Protein AF-A0A6B3MCU0-F1 (afdb_monomer_lite)

pLDDT: mean 79.38, std 14.53, range [35.09, 93.25]

Structure (mmCIF, N/CA/C/O backbone):
data_AF-A0A6B3MCU0-F1
#
_entry.id   AF-A0A6B3MCU0-F1
#
loop_
_atom_site.group_PDB
_atom_site.id
_atom_site.type_symbol
_atom_site.label_atom_id
_atom_site.label_alt_id
_atom_site.label_comp_id
_atom_site.label_asym_id
_atom_site.label_entity_id
_atom_site.label_seq_id
_atom_site.pdbx_PDB_ins_code
_atom_site.Cartn_x
_atom_site.Cartn_y
_atom_site.Cartn_z
_atom_site.occupancy
_atom_site.B_iso_or_equiv
_atom_site.auth_seq_id
_atom_site.auth_comp_id
_atom_site.auth_asym_id
_atom_site.auth_atom_id
_atom_site.pdbx_PDB_model_num
ATOM 1 N N . MET A 1 1 ? -2.249 -19.605 19.503 1.00 35.62 1 MET A N 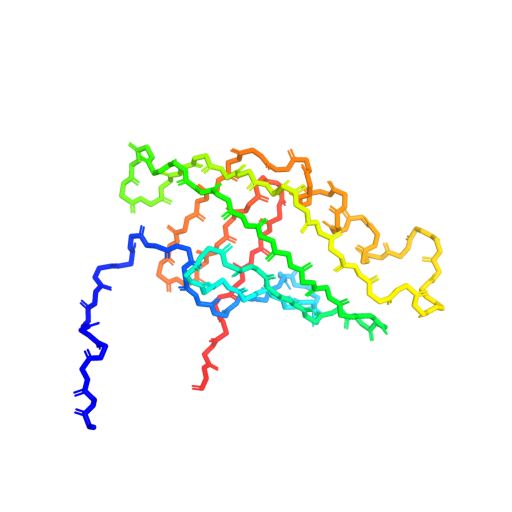1
ATOM 2 C CA . MET A 1 1 ? -3.629 -19.890 19.065 1.00 35.62 1 MET A CA 1
ATOM 3 C C . MET A 1 1 ? -4.376 -18.593 19.307 1.00 35.62 1 MET A C 1
ATOM 5 O O . MET A 1 1 ? -4.460 -18.190 20.453 1.00 35.62 1 MET A O 1
ATOM 9 N N . THR A 1 2 ? -4.312 -17.721 18.300 1.00 45.16 2 THR A N 1
ATOM 10 C CA . THR A 1 2 ? -5.429 -17.416 17.381 1.00 45.16 2 THR A CA 1
ATOM 11 C C . THR A 1 2 ? -6.435 -16.524 18.077 1.00 45.16 2 THR A C 1
ATOM 13 O O . THR A 1 2 ? -7.294 -17.039 18.764 1.00 45.16 2 THR A O 1
ATOM 16 N N . GLU A 1 3 ? -6.290 -15.217 17.892 1.00 35.09 3 GLU A N 1
ATOM 17 C CA . GLU A 1 3 ? -7.384 -14.245 17.963 1.00 35.09 3 GLU A CA 1
ATOM 18 C C . GLU A 1 3 ? -6.821 -12.924 17.427 1.00 35.09 3 GLU A C 1
ATOM 20 O O . GLU A 1 3 ? -6.562 -11.968 18.148 1.00 35.09 3 GLU A O 1
ATOM 25 N N . SER A 1 4 ? -6.550 -12.897 16.118 1.00 46.34 4 SER A N 1
ATOM 26 C 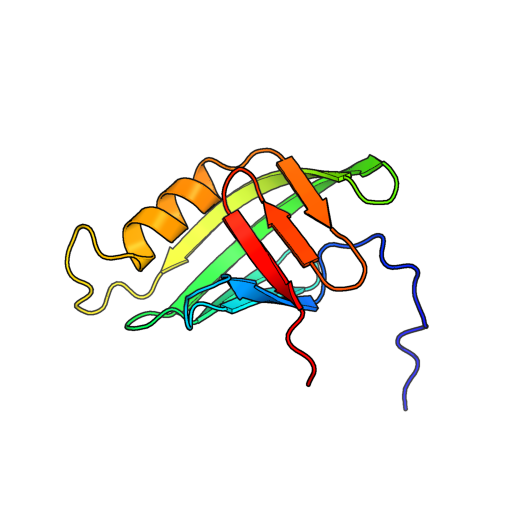CA . SER A 1 4 ? -6.796 -11.656 15.393 1.00 46.34 4 SER A CA 1
ATOM 27 C C . SER A 1 4 ? -8.312 -11.530 15.412 1.00 46.34 4 SER A C 1
ATOM 29 O O . SER A 1 4 ? -8.998 -12.287 14.725 1.00 46.34 4 SER A O 1
ATOM 31 N N . GLU A 1 5 ? -8.819 -10.712 16.333 1.00 43.56 5 GLU A N 1
ATOM 32 C CA . GLU A 1 5 ? -10.237 -10.389 16.467 1.00 43.56 5 GLU A CA 1
ATOM 33 C C . GLU A 1 5 ? -10.851 -10.119 15.080 1.00 43.56 5 GLU A C 1
ATOM 35 O O . GLU A 1 5 ? -10.135 -9.648 14.187 1.00 43.56 5 GLU A O 1
ATOM 40 N N . PRO A 1 6 ? -12.155 -10.381 14.864 1.00 47.44 6 PRO A N 1
ATOM 41 C CA . PRO A 1 6 ? -12.878 -9.908 13.686 1.00 47.44 6 PRO A CA 1
ATOM 42 C C . PRO A 1 6 ? -13.008 -8.379 13.779 1.00 47.44 6 PRO A C 1
ATOM 44 O O . PRO A 1 6 ? -14.077 -7.830 14.034 1.00 47.44 6 PRO A O 1
ATOM 47 N N . GLY A 1 7 ? -11.869 -7.698 13.676 1.00 39.19 7 GLY A N 1
ATOM 48 C CA . GLY A 1 7 ? -11.730 -6.266 13.761 1.00 39.19 7 GLY A CA 1
ATOM 49 C C . GLY A 1 7 ? -12.410 -5.676 12.549 1.00 39.19 7 GLY A C 1
ATOM 50 O O . GLY A 1 7 ? -12.068 -6.005 11.413 1.00 39.19 7 GLY A O 1
ATOM 51 N N . SER A 1 8 ? -13.404 -4.840 12.820 1.00 40.88 8 SER A N 1
ATOM 52 C CA . SER A 1 8 ? -13.962 -3.854 11.911 1.00 40.88 8 SER A CA 1
ATOM 53 C C . SER A 1 8 ? -12.935 -3.459 10.853 1.00 40.88 8 SER A C 1
ATOM 55 O O . SER A 1 8 ? -11.806 -3.109 11.199 1.00 40.88 8 SER A O 1
ATOM 57 N N . ILE A 1 9 ? -13.306 -3.543 9.576 1.00 48.28 9 ILE A N 1
ATOM 58 C CA . ILE A 1 9 ? -12.445 -3.171 8.448 1.00 48.28 9 ILE A CA 1
ATOM 59 C C . ILE A 1 9 ? -12.310 -1.642 8.452 1.00 48.28 9 ILE A C 1
ATOM 61 O O . ILE A 1 9 ? -12.939 -0.937 7.679 1.00 48.28 9 ILE A O 1
ATOM 65 N N . THR A 1 10 ? -11.563 -1.127 9.421 1.00 50.53 10 THR A N 1
ATOM 66 C CA . THR A 1 10 ? -11.238 0.288 9.612 1.00 50.53 10 THR A CA 1
ATOM 67 C C . THR A 1 10 ? -9.762 0.549 9.351 1.00 50.53 10 THR A C 1
ATOM 69 O O . THR A 1 10 ? -9.305 1.671 9.543 1.00 50.53 10 THR A O 1
ATOM 72 N N . ASN A 1 11 ? -8.999 -0.477 8.954 1.00 65.19 11 ASN A N 1
ATOM 73 C CA . ASN A 1 11 ? -7.566 -0.370 8.732 1.00 65.19 11 ASN A CA 1
ATOM 74 C C . ASN A 1 11 ? -7.184 -0.833 7.325 1.00 65.19 11 ASN A C 1
ATOM 76 O O . ASN A 1 11 ? -7.769 -1.766 6.782 1.00 65.19 11 ASN A O 1
ATOM 80 N N . LEU A 1 12 ? -6.163 -0.186 6.764 1.00 80.12 12 LEU A N 1
ATOM 81 C CA . LEU A 1 12 ? -5.579 -0.496 5.453 1.00 80.12 12 LEU A CA 1
ATOM 82 C C . LEU A 1 12 ? -4.946 -1.901 5.390 1.00 80.12 12 LEU A C 1
ATOM 84 O O . LEU A 1 12 ? -4.567 -2.373 4.317 1.00 80.12 12 LEU A O 1
ATOM 88 N N . GLU A 1 13 ? -4.777 -2.531 6.555 1.00 84.75 13 GLU A N 1
ATOM 89 C CA . GLU A 1 13 ? -4.075 -3.792 6.734 1.00 84.75 13 GLU A CA 1
ATOM 90 C C . GLU A 1 13 ? -4.716 -4.929 5.939 1.00 84.75 13 GLU A C 1
ATOM 92 O O . GLU A 1 13 ? -5.924 -5.161 5.988 1.00 84.75 13 GLU A O 1
ATOM 97 N N . GLY A 1 14 ? -3.880 -5.657 5.207 1.00 86.69 14 GLY A N 1
ATOM 98 C CA . GLY A 1 14 ? -4.320 -6.728 4.326 1.00 86.69 14 GLY A CA 1
ATOM 99 C C . GLY A 1 14 ? -3.508 -6.803 3.044 1.00 86.69 14 GLY A C 1
ATOM 100 O O . GLY A 1 14 ? -2.663 -5.950 2.769 1.00 86.69 14 GLY A O 1
ATOM 101 N N . ASN A 1 15 ? -3.785 -7.855 2.276 1.00 89.75 15 ASN A N 1
ATOM 102 C CA . ASN A 1 15 ? -3.208 -8.103 0.963 1.00 89.75 15 ASN A CA 1
ATOM 103 C C . ASN A 1 15 ? -4.191 -7.647 -0.120 1.00 89.75 15 ASN A C 1
ATOM 105 O O . ASN A 1 15 ? -5.339 -8.097 -0.183 1.00 89.75 15 ASN A O 1
ATOM 109 N N . TRP A 1 16 ? -3.719 -6.774 -0.996 1.00 92.19 16 TRP A N 1
ATOM 110 C CA . TRP A 1 16 ? -4.487 -6.175 -2.072 1.00 92.19 16 TRP A CA 1
ATOM 111 C C . TRP A 1 16 ? -3.738 -6.342 -3.391 1.00 92.19 16 TRP A C 1
ATOM 113 O O . TRP A 1 16 ? -2.510 -6.376 -3.432 1.00 92.19 16 TRP A O 1
ATOM 123 N N . GLN A 1 17 ? -4.471 -6.448 -4.489 1.00 92.75 17 GLN A N 1
ATOM 124 C CA . GLN A 1 17 ? -3.913 -6.593 -5.828 1.00 92.75 17 GLN A CA 1
ATOM 125 C C . GLN A 1 17 ? -4.441 -5.488 -6.725 1.00 92.75 17 GLN A C 1
ATOM 127 O O . GLN A 1 17 ? -5.644 -5.242 -6.759 1.00 92.75 17 GLN A O 1
ATOM 132 N N . LEU A 1 18 ? -3.546 -4.841 -7.468 1.00 91.62 18 LEU A N 1
ATOM 133 C CA . LEU A 1 18 ? -3.905 -3.792 -8.411 1.00 91.62 18 LEU A CA 1
ATOM 134 C C . LEU A 1 18 ? -4.812 -4.372 -9.499 1.00 91.62 18 LEU A C 1
ATOM 136 O O . LEU A 1 18 ? -4.475 -5.359 -10.160 1.00 91.62 18 LEU A O 1
ATOM 140 N N . THR A 1 19 ? -5.963 -3.743 -9.695 1.00 88.75 19 THR A N 1
ATOM 141 C CA . THR A 1 19 ? -6.959 -4.201 -10.661 1.00 88.75 19 THR A CA 1
ATOM 142 C C . THR A 1 19 ? -6.371 -4.166 -12.071 1.00 88.75 19 THR A C 1
ATOM 144 O O . THR A 1 19 ? -5.829 -3.157 -12.514 1.00 88.75 19 THR A O 1
ATOM 147 N N . GLY A 1 20 ? -6.443 -5.293 -12.785 1.00 84.62 20 GLY A N 1
ATOM 148 C CA . GLY A 1 20 ? -5.864 -5.417 -14.128 1.00 84.62 20 GLY A CA 1
ATOM 149 C C . GLY A 1 20 ? -4.341 -5.607 -14.157 1.00 84.62 20 GLY A C 1
ATOM 150 O O . GLY A 1 20 ? -3.731 -5.449 -15.211 1.00 84.62 20 GLY A O 1
ATOM 151 N N . SER A 1 21 ? -3.706 -5.942 -13.030 1.00 86.25 21 SER A N 1
ATOM 152 C CA . SER A 1 21 ? -2.267 -6.222 -12.942 1.00 86.25 21 SER A CA 1
ATOM 153 C C . SER A 1 21 ? -1.957 -7.370 -11.974 1.00 86.25 21 SER A C 1
ATOM 155 O O . SER A 1 21 ? -2.793 -7.761 -11.164 1.00 86.25 21 SER A O 1
ATOM 157 N N . LEU A 1 22 ? -0.737 -7.915 -12.053 1.00 85.38 22 LEU A N 1
ATOM 158 C CA . LEU A 1 22 ? -0.200 -8.879 -11.073 1.00 85.38 22 LEU A CA 1
ATOM 159 C C . LEU A 1 22 ? 0.538 -8.188 -9.915 1.00 85.38 22 LEU A C 1
ATOM 161 O O . LEU A 1 22 ? 1.196 -8.848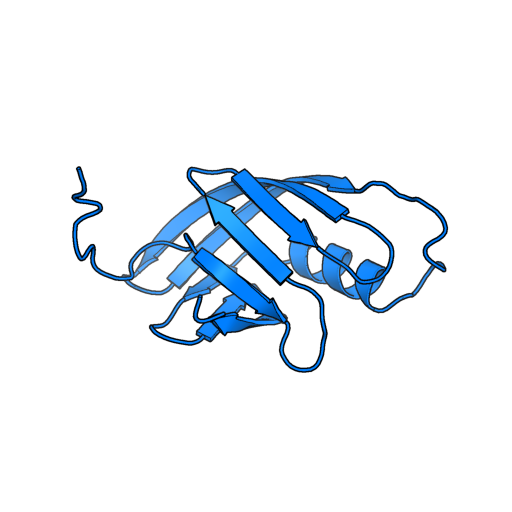 -9.117 1.00 85.38 22 LEU A O 1
ATOM 165 N N . ILE A 1 23 ? 0.456 -6.857 -9.852 1.00 89.44 23 ILE A N 1
ATOM 166 C CA . ILE A 1 23 ? 1.086 -6.061 -8.805 1.00 89.44 23 ILE A CA 1
ATOM 167 C C . ILE A 1 23 ? 0.263 -6.214 -7.530 1.00 89.44 23 ILE A C 1
ATOM 169 O O . ILE A 1 23 ? -0.944 -5.971 -7.539 1.00 89.44 23 ILE A O 1
ATOM 173 N N . THR A 1 24 ? 0.920 -6.585 -6.440 1.00 91.44 24 THR A N 1
ATOM 174 C CA . THR A 1 24 ? 0.309 -6.709 -5.119 1.00 91.44 24 THR A CA 1
ATOM 175 C C . THR A 1 24 ? 0.865 -5.671 -4.160 1.00 91.44 24 THR A C 1
ATOM 177 O O . THR A 1 24 ? 1.999 -5.212 -4.299 1.00 91.44 24 THR A O 1
ATOM 180 N N . ILE A 1 25 ? 0.047 -5.315 -3.176 1.00 90.00 25 ILE A N 1
ATOM 181 C CA . ILE A 1 25 ? 0.383 -4.441 -2.064 1.00 90.00 25 ILE A CA 1
ATOM 182 C C . ILE A 1 25 ? -0.171 -5.027 -0.772 1.00 90.00 25 ILE A C 1
ATOM 184 O O . ILE A 1 25 ? -1.324 -5.438 -0.692 1.00 90.00 25 ILE A O 1
ATOM 188 N N . SER A 1 26 ? 0.663 -5.040 0.249 1.00 90.69 26 SER A N 1
ATOM 189 C CA . SER A 1 26 ? 0.384 -5.604 1.554 1.00 90.69 26 SER A CA 1
ATOM 190 C C . SER A 1 26 ? 0.724 -4.569 2.609 1.00 90.69 26 SER A C 1
ATOM 192 O O . SER A 1 26 ? 1.857 -4.085 2.674 1.00 90.69 26 SER A O 1
ATOM 194 N N . PHE A 1 27 ? -0.260 -4.238 3.434 1.00 88.31 27 PHE A N 1
ATOM 195 C CA . PHE A 1 27 ? -0.103 -3.307 4.543 1.00 88.31 27 PHE A CA 1
ATOM 196 C C . PHE A 1 27 ? -0.162 -4.064 5.867 1.00 88.31 27 PHE A C 1
ATOM 198 O O . PHE A 1 27 ? -1.072 -4.862 6.095 1.00 88.31 27 PHE A O 1
ATOM 205 N N . THR A 1 28 ? 0.806 -3.806 6.740 1.00 84.25 28 THR A N 1
ATOM 206 C CA . THR A 1 28 ? 0.939 -4.459 8.050 1.00 84.25 28 THR A CA 1
ATOM 207 C C . THR A 1 28 ? 1.600 -3.508 9.024 1.00 84.25 28 THR A C 1
ATOM 209 O O . THR A 1 28 ? 2.744 -3.140 8.778 1.00 84.25 28 THR A O 1
ATOM 212 N N . LYS A 1 29 ? 0.928 -3.153 10.130 1.00 77.50 29 LYS A N 1
ATOM 213 C CA . LYS A 1 29 ? 1.484 -2.359 11.243 1.00 77.50 29 LYS A CA 1
ATOM 214 C C . LYS A 1 29 ? 2.487 -1.284 10.786 1.00 77.50 29 LYS A C 1
ATOM 216 O O . LYS A 1 29 ? 3.647 -1.323 11.182 1.00 77.50 29 LYS A O 1
ATOM 221 N N . GLU A 1 30 ? 2.043 -0.377 9.906 1.00 81.62 30 GLU A N 1
ATOM 222 C CA . GLU A 1 30 ? 2.816 0.785 9.399 1.00 81.62 30 GLU A CA 1
ATOM 223 C C . GLU A 1 30 ? 3.903 0.470 8.349 1.00 81.62 30 GLU A C 1
ATOM 225 O O . GLU A 1 30 ? 4.593 1.361 7.844 1.00 81.62 30 GLU A O 1
ATOM 230 N N . VAL A 1 31 ? 4.030 -0.794 7.954 1.00 86.50 31 VAL A N 1
ATOM 231 C CA . VAL A 1 31 ? 4.892 -1.251 6.864 1.00 86.50 31 VAL A CA 1
ATOM 232 C C . VAL A 1 31 ? 4.046 -1.576 5.644 1.00 86.50 31 VAL A C 1
ATOM 234 O O . VAL A 1 31 ? 3.055 -2.304 5.724 1.00 86.50 31 VAL A O 1
ATOM 237 N N . VAL A 1 32 ? 4.471 -1.056 4.499 1.00 89.19 32 VAL A N 1
ATOM 238 C CA . VAL A 1 32 ? 3.932 -1.411 3.191 1.00 89.19 32 VAL A CA 1
ATOM 239 C C . VAL A 1 32 ? 4.955 -2.265 2.462 1.00 89.19 32 VAL A C 1
ATOM 241 O O . VAL A 1 32 ? 6.143 -1.956 2.424 1.00 89.19 32 VAL A O 1
ATOM 244 N N . SER A 1 33 ? 4.501 -3.352 1.867 1.00 89.75 33 SER A N 1
ATOM 245 C CA . SER A 1 33 ? 5.316 -4.193 0.999 1.00 89.75 33 SER A CA 1
ATOM 246 C C . SER A 1 33 ? 4.506 -4.589 -0.214 1.00 89.75 33 SER A C 1
ATOM 248 O O . SER A 1 33 ? 3.285 -4.492 -0.204 1.00 89.75 33 SER A O 1
ATOM 250 N N . GLY A 1 34 ? 5.162 -4.997 -1.284 1.00 88.69 34 GLY A N 1
ATOM 251 C CA . GLY A 1 34 ? 4.438 -5.474 -2.441 1.00 88.69 34 GLY A CA 1
ATOM 252 C C . GLY A 1 34 ? 5.338 -6.109 -3.471 1.00 88.69 34 GLY A C 1
ATOM 253 O O . GLY A 1 34 ? 6.557 -5.896 -3.508 1.00 88.69 34 GLY A O 1
ATOM 254 N N . GLN A 1 35 ? 4.707 -6.916 -4.310 1.00 87.69 35 GLN A N 1
ATOM 255 C CA . GLN A 1 35 ? 5.368 -7.583 -5.409 1.00 87.69 35 GLN A CA 1
ATOM 256 C C . GLN A 1 35 ? 4.908 -6.949 -6.708 1.00 87.69 35 GLN A C 1
ATOM 258 O O . GLN A 1 35 ? 3.716 -6.835 -6.977 1.00 87.69 35 GLN A O 1
ATOM 263 N N . MET A 1 36 ? 5.872 -6.523 -7.508 1.00 85.06 36 MET A N 1
ATOM 264 C CA . MET A 1 36 ? 5.643 -6.081 -8.871 1.00 85.06 36 MET A CA 1
ATOM 265 C C . MET A 1 36 ? 6.120 -7.177 -9.833 1.00 85.06 36 MET A C 1
ATOM 267 O O . MET A 1 36 ? 6.490 -8.274 -9.413 1.00 85.06 36 MET A O 1
ATOM 271 N N . PHE A 1 37 ? 6.052 -6.920 -11.137 1.00 80.62 37 PHE A N 1
ATOM 272 C CA . PHE A 1 37 ? 6.353 -7.932 -12.150 1.00 80.62 37 PHE A CA 1
ATOM 273 C C . PHE A 1 37 ? 7.817 -8.360 -12.135 1.00 80.62 37 PHE A C 1
ATOM 275 O O . PHE A 1 37 ? 8.118 -9.544 -12.262 1.00 80.62 37 PHE A O 1
ATOM 282 N N . CYS A 1 38 ? 8.719 -7.395 -12.024 1.00 78.75 38 CYS A N 1
ATOM 283 C CA . CYS A 1 38 ? 10.152 -7.630 -12.121 1.00 78.75 38 CYS A CA 1
ATOM 284 C C . CYS A 1 38 ? 10.855 -7.326 -10.795 1.00 78.75 38 CYS A C 1
ATOM 286 O O . CYS A 1 38 ? 11.883 -7.933 -10.500 1.00 78.75 38 CYS A O 1
ATOM 288 N N . ASN A 1 39 ? 10.264 -6.463 -9.964 1.00 82.25 39 ASN A N 1
ATOM 289 C CA . ASN A 1 39 ? 10.856 -6.027 -8.706 1.00 82.25 39 ASN A CA 1
ATOM 290 C C . ASN A 1 39 ? 9.902 -6.189 -7.519 1.00 82.25 39 ASN A C 1
ATOM 292 O O . ASN A 1 39 ? 8.686 -6.281 -7.664 1.00 82.25 39 ASN A O 1
ATOM 296 N N . THR A 1 40 ? 10.453 -6.154 -6.313 1.00 86.12 40 THR A N 1
ATOM 297 C CA . THR A 1 40 ? 9.672 -6.005 -5.081 1.00 86.12 40 THR A CA 1
ATOM 298 C C . THR A 1 40 ? 9.961 -4.654 -4.454 1.00 86.12 40 THR A C 1
ATOM 300 O O . THR A 1 40 ? 11.062 -4.104 -4.584 1.00 86.12 40 THR A O 1
ATOM 303 N N . TYR A 1 41 ? 8.962 -4.110 -3.769 1.00 87.44 41 TYR A N 1
ATOM 304 C CA . TYR A 1 41 ? 9.111 -2.875 -3.021 1.00 87.44 41 TYR A CA 1
ATOM 305 C C . TYR A 1 41 ? 8.674 -3.065 -1.578 1.00 87.44 41 TYR A C 1
ATOM 307 O O . TYR A 1 41 ? 7.845 -3.910 -1.243 1.00 87.44 41 TYR A O 1
ATOM 315 N N . PHE A 1 42 ? 9.269 -2.261 -0.718 1.00 88.50 42 PHE A N 1
ATOM 316 C CA . PHE A 1 42 ? 8.973 -2.223 0.695 1.00 88.50 42 PHE A CA 1
ATOM 317 C C . PHE A 1 42 ? 9.204 -0.812 1.203 1.00 88.50 42 PHE A C 1
ATOM 319 O O . PHE A 1 42 ? 10.018 -0.056 0.675 1.00 88.50 42 PHE A O 1
ATOM 326 N N . GLY A 1 43 ? 8.470 -0.442 2.231 1.00 88.38 43 GLY A N 1
ATOM 327 C CA . GLY A 1 43 ? 8.530 0.893 2.767 1.00 88.38 43 GLY A CA 1
ATOM 328 C C . GLY A 1 43 ? 7.708 1.039 4.020 1.00 88.38 43 GLY A C 1
ATOM 329 O O . GLY A 1 43 ? 7.098 0.093 4.516 1.00 88.38 43 GLY A O 1
ATOM 330 N N . THR A 1 44 ? 7.685 2.260 4.515 1.00 89.06 44 THR A N 1
ATOM 331 C CA . THR A 1 44 ? 6.832 2.649 5.628 1.00 89.06 44 THR A CA 1
ATOM 332 C C . THR A 1 44 ? 5.782 3.625 5.144 1.00 89.06 44 THR A C 1
ATOM 334 O O . THR A 1 44 ? 5.998 4.416 4.217 1.00 89.06 44 THR A O 1
ATOM 337 N N . TYR A 1 45 ? 4.620 3.541 5.772 1.00 86.94 45 TYR A N 1
ATOM 338 C CA . TYR A 1 45 ? 3.502 4.411 5.482 1.00 86.94 45 TYR A CA 1
ATOM 339 C C . TYR A 1 45 ? 2.896 4.903 6.789 1.00 86.94 45 TYR A C 1
ATOM 341 O O . TYR A 1 45 ? 2.950 4.237 7.821 1.00 86.94 45 TYR A O 1
ATOM 349 N N . THR A 1 46 ? 2.316 6.089 6.738 1.00 85.50 46 THR A N 1
ATOM 350 C CA . THR A 1 46 ? 1.586 6.679 7.850 1.00 85.50 46 THR A CA 1
ATOM 351 C C . THR A 1 46 ? 0.196 7.017 7.353 1.00 85.50 46 THR A C 1
ATOM 353 O O . THR A 1 46 ? 0.051 7.660 6.315 1.00 85.50 46 THR A O 1
ATOM 356 N N . THR A 1 47 ? -0.829 6.575 8.071 1.00 83.75 47 THR A N 1
ATOM 357 C CA . THR A 1 47 ? -2.223 6.895 7.756 1.00 83.75 47 THR A CA 1
ATOM 358 C C . THR A 1 47 ? -2.841 7.726 8.859 1.00 83.75 47 THR A C 1
ATOM 360 O O . THR A 1 47 ? -2.711 7.391 10.035 1.00 83.75 47 THR A O 1
ATOM 363 N N . SER A 1 48 ? -3.574 8.761 8.467 1.00 82.38 48 SER A N 1
ATOM 364 C CA . SER A 1 48 ? -4.456 9.516 9.348 1.00 82.38 48 SER A CA 1
ATOM 365 C C . SER A 1 48 ? -5.890 9.216 8.948 1.00 82.38 48 SER A C 1
ATOM 367 O O . SER A 1 48 ? -6.380 9.694 7.927 1.00 82.38 48 SER A O 1
ATOM 369 N N . THR A 1 49 ? -6.563 8.382 9.732 1.00 74.25 49 THR A N 1
ATOM 370 C CA . THR A 1 49 ? -7.964 8.029 9.498 1.00 74.25 49 THR A CA 1
ATOM 371 C C . THR A 1 49 ? -8.852 9.239 9.778 1.00 74.25 49 THR A C 1
ATOM 373 O O . THR A 1 49 ? -8.897 9.729 10.906 1.00 74.25 49 THR A O 1
ATOM 376 N N . THR A 1 50 ? -9.558 9.725 8.756 1.00 72.12 50 THR A N 1
ATOM 377 C CA . THR A 1 50 ? -10.515 10.835 8.888 1.00 72.12 50 THR A CA 1
ATOM 378 C C . THR A 1 50 ? -11.939 10.316 9.078 1.00 72.12 50 THR A C 1
ATOM 380 O O . THR A 1 50 ? -12.738 10.953 9.761 1.00 72.12 50 THR A O 1
ATOM 383 N N . SER A 1 51 ? -12.257 9.146 8.517 1.00 67.25 51 SER A N 1
ATOM 384 C CA . SER A 1 51 ? -13.549 8.458 8.610 1.00 67.25 51 SER A CA 1
ATOM 385 C C . SER A 1 51 ? -13.365 6.938 8.662 1.00 67.25 51 SER A C 1
ATOM 387 O O . SER A 1 51 ? -12.280 6.425 8.433 1.00 67.25 51 SER A O 1
ATOM 389 N N . THR A 1 52 ? -14.434 6.184 8.935 1.00 69.31 52 THR A N 1
ATOM 390 C CA . THR A 1 52 ? -14.398 4.716 9.115 1.00 69.31 52 THR A CA 1
ATOM 391 C C . THR A 1 52 ? -13.748 3.950 7.951 1.00 69.31 52 THR A C 1
ATOM 393 O O . THR A 1 52 ? -13.164 2.898 8.182 1.00 69.31 52 THR A O 1
ATOM 396 N N . CYS A 1 53 ? -13.822 4.484 6.729 1.00 77.69 53 CYS A N 1
ATOM 397 C CA . CYS A 1 53 ? -13.341 3.840 5.505 1.00 77.69 53 CYS A CA 1
ATOM 398 C C . CYS A 1 53 ? -12.394 4.726 4.677 1.00 77.69 53 CYS A C 1
ATOM 400 O O . CYS A 1 53 ? -11.901 4.274 3.652 1.00 77.69 53 CYS A O 1
ATOM 402 N N . GLU A 1 54 ? -12.157 5.977 5.077 1.00 83.88 54 GLU A N 1
ATOM 403 C CA . GLU A 1 54 ? -11.368 6.955 4.316 1.00 83.88 54 GLU A CA 1
ATOM 404 C C . GLU A 1 54 ? -10.361 7.644 5.237 1.00 83.88 54 GLU A C 1
ATOM 406 O O . GLU A 1 54 ? -10.638 7.909 6.412 1.00 83.88 54 GLU A O 1
ATOM 411 N N . GLY A 1 55 ? -9.191 7.959 4.699 1.00 86.62 55 GLY A N 1
ATOM 412 C CA . GLY A 1 55 ? -8.196 8.736 5.411 1.00 86.62 55 GLY A CA 1
ATOM 413 C C . GLY A 1 55 ? -7.130 9.306 4.499 1.00 86.62 55 GLY A C 1
ATOM 414 O O . GLY A 1 55 ? -7.104 9.084 3.289 1.00 86.62 55 GLY A O 1
ATOM 415 N N . GLU A 1 56 ? -6.214 10.037 5.113 1.00 87.94 56 GLU A N 1
ATOM 416 C CA . GLU A 1 56 ? -4.988 10.472 4.468 1.00 87.94 56 GLU A CA 1
ATOM 417 C C . GLU A 1 56 ? -3.936 9.370 4.594 1.00 87.94 56 GLU A C 1
ATOM 419 O O . GLU A 1 56 ? -3.817 8.724 5.638 1.00 87.94 56 GLU A O 1
ATOM 424 N N . ILE A 1 57 ? -3.165 9.153 3.534 1.00 86.44 57 ILE A N 1
ATOM 425 C CA . ILE A 1 57 ? -2.012 8.253 3.530 1.00 86.44 57 ILE A CA 1
ATOM 426 C C . ILE A 1 57 ? -0.782 9.034 3.097 1.00 86.44 57 ILE A C 1
ATOM 428 O O . ILE A 1 57 ? -0.829 9.836 2.169 1.00 86.44 57 ILE A O 1
ATOM 432 N N . LYS A 1 58 ? 0.334 8.784 3.772 1.00 87.00 58 LYS A N 1
ATOM 433 C CA . LYS A 1 58 ? 1.637 9.327 3.424 1.00 87.00 58 LYS A CA 1
ATOM 434 C C . LYS A 1 58 ? 2.651 8.199 3.367 1.00 87.00 58 LYS A C 1
ATOM 436 O O . LYS A 1 58 ? 2.827 7.461 4.333 1.00 87.00 58 LYS A O 1
ATOM 441 N N . LEU A 1 59 ? 3.331 8.079 2.236 1.00 85.62 59 LEU A N 1
ATOM 442 C CA . LEU A 1 59 ? 4.402 7.109 2.032 1.00 85.62 59 LEU A CA 1
ATOM 443 C C . LEU A 1 59 ? 5.727 7.839 2.197 1.00 85.62 59 LEU A C 1
ATOM 445 O O . LEU A 1 59 ? 6.036 8.740 1.422 1.00 85.62 59 LEU A O 1
ATOM 449 N N . ASP A 1 60 ? 6.480 7.494 3.238 1.00 78.31 60 ASP A N 1
ATOM 450 C CA . ASP A 1 60 ? 7.661 8.275 3.620 1.00 78.31 60 ASP A CA 1
ATOM 451 C C . ASP A 1 60 ? 8.928 7.764 2.922 1.00 78.31 60 ASP A C 1
ATOM 453 O O . ASP A 1 60 ? 9.792 8.534 2.511 1.00 78.31 60 ASP A O 1
ATOM 457 N N . SER A 1 61 ? 9.051 6.447 2.753 1.00 74.31 61 SER A N 1
ATOM 458 C CA . SER A 1 61 ? 10.223 5.829 2.131 1.00 74.31 61 SER A CA 1
ATOM 459 C C . SER A 1 61 ? 9.831 4.536 1.436 1.00 74.31 61 SER A C 1
ATOM 461 O O . SER A 1 61 ? 9.632 3.519 2.092 1.00 74.31 61 SER A O 1
ATOM 463 N N . LEU A 1 62 ? 9.736 4.567 0.106 1.00 79.06 62 LEU A N 1
ATOM 464 C CA . LEU A 1 62 ? 9.575 3.368 -0.713 1.00 79.06 62 LEU A CA 1
ATOM 465 C C . LEU A 1 62 ? 10.939 2.963 -1.268 1.00 79.06 62 LEU A C 1
ATOM 467 O O . LEU A 1 62 ? 11.497 3.634 -2.135 1.00 79.06 62 LEU A O 1
ATOM 471 N N . ALA A 1 63 ? 11.468 1.857 -0.764 1.00 79.25 63 ALA A N 1
ATOM 472 C CA . ALA A 1 63 ? 12.613 1.181 -1.340 1.00 79.25 63 ALA A CA 1
ATOM 473 C C . ALA A 1 63 ? 12.123 0.135 -2.347 1.00 79.25 63 ALA A C 1
ATOM 475 O O . ALA A 1 63 ? 11.192 -0.623 -2.083 1.00 79.25 63 ALA A O 1
ATOM 476 N N . CYS A 1 64 ? 12.760 0.084 -3.512 1.00 78.25 64 CYS A N 1
ATOM 477 C CA . CYS A 1 64 ? 12.475 -0.897 -4.551 1.00 78.25 64 CYS A CA 1
ATOM 478 C C . CYS A 1 64 ? 13.785 -1.567 -4.961 1.00 78.25 64 CYS A C 1
ATOM 480 O O . CYS A 1 64 ? 14.816 -0.903 -5.101 1.00 78.25 64 CYS A O 1
ATOM 482 N N . THR A 1 65 ? 13.762 -2.884 -5.150 1.00 72.50 65 THR A N 1
ATOM 483 C CA . THR A 1 65 ? 14.898 -3.600 -5.735 1.00 72.50 65 THR A CA 1
ATOM 484 C C . THR A 1 65 ? 14.941 -3.284 -7.219 1.00 72.50 65 THR A C 1
ATOM 486 O O . THR A 1 65 ? 14.295 -3.958 -7.990 1.00 72.50 65 THR A O 1
ATOM 489 N N . GLN A 1 66 ? 15.651 -2.240 -7.645 1.00 63.22 66 GLN A N 1
ATOM 490 C CA . GLN A 1 66 ? 15.647 -1.785 -9.040 1.00 63.22 66 GLN A CA 1
ATOM 491 C C . GLN A 1 66 ? 16.498 -2.699 -9.951 1.00 63.22 66 GLN A C 1
ATOM 493 O O . GLN A 1 66 ? 17.540 -2.291 -10.462 1.00 63.22 66 GLN A O 1
ATOM 498 N N . VAL A 1 67 ? 16.085 -3.955 -10.143 1.00 58.50 67 VAL A N 1
ATOM 499 C CA . VAL A 1 67 ? 16.762 -4.907 -11.032 1.00 58.50 67 VAL A CA 1
ATOM 500 C C . VAL A 1 67 ? 16.049 -4.910 -12.380 1.00 58.50 67 VAL A C 1
ATOM 502 O O . VAL A 1 67 ? 15.012 -5.529 -12.548 1.00 58.50 67 VAL A O 1
ATOM 505 N N . GLY A 1 68 ? 16.600 -4.211 -13.371 1.00 56.31 68 GLY A N 1
ATOM 506 C CA . GLY A 1 68 ? 16.253 -4.451 -14.779 1.00 56.31 68 GLY A CA 1
ATOM 507 C C . GLY A 1 68 ? 14.836 -4.078 -15.243 1.00 56.31 68 GLY A C 1
ATOM 508 O O . GLY A 1 68 ? 14.524 -4.331 -16.405 1.00 56.31 68 GLY A O 1
ATOM 509 N N . CYS A 1 69 ? 13.992 -3.453 -14.413 1.00 61.97 69 CYS A N 1
ATOM 510 C CA . CYS A 1 69 ? 12.737 -2.870 -14.898 1.00 61.97 69 CYS A CA 1
ATOM 511 C C . CYS A 1 69 ? 13.026 -1.806 -15.953 1.00 61.97 69 CYS A C 1
ATOM 513 O O . CYS A 1 69 ? 13.803 -0.878 -15.725 1.00 61.97 69 CYS A O 1
ATOM 515 N N . GLN A 1 70 ? 12.333 -1.904 -17.081 1.00 65.81 70 GLN A N 1
ATOM 516 C CA . GLN A 1 70 ? 12.361 -0.873 -18.103 1.00 65.81 70 GLN A CA 1
ATOM 517 C C . GLN A 1 70 ? 11.790 0.437 -17.532 1.00 65.81 70 GLN A C 1
ATOM 519 O O . GLN A 1 70 ? 10.729 0.440 -16.891 1.00 65.81 70 GLN A O 1
ATOM 524 N N . GLU A 1 71 ? 12.484 1.552 -17.765 1.00 59.97 71 GLU A N 1
ATOM 525 C CA . GLU A 1 71 ? 11.975 2.889 -17.456 1.00 59.97 71 GLU A CA 1
ATOM 526 C C . GLU A 1 71 ? 10.643 3.095 -18.210 1.00 59.97 71 GLU A C 1
ATOM 528 O O . GLU A 1 71 ? 10.548 2.781 -19.398 1.00 59.97 71 GLU A O 1
ATOM 533 N N . ASN A 1 72 ? 9.605 3.596 -17.525 1.00 64.81 72 ASN A N 1
ATOM 534 C CA . ASN A 1 72 ? 8.204 3.695 -17.997 1.00 64.81 72 ASN A CA 1
ATOM 535 C C . ASN A 1 72 ? 7.375 2.394 -18.027 1.00 64.81 72 ASN A C 1
ATOM 537 O O . ASN A 1 72 ? 6.307 2.355 -18.639 1.00 64.81 72 ASN A O 1
ATOM 541 N N . SER A 1 73 ? 7.809 1.337 -17.346 1.00 78.88 73 SER A N 1
ATOM 542 C CA . SER A 1 73 ? 6.948 0.179 -17.065 1.00 78.88 73 SER A CA 1
ATOM 543 C C . SER A 1 73 ? 5.714 0.561 -16.228 1.00 78.88 73 SER A C 1
ATOM 545 O O . SER A 1 73 ? 5.688 1.592 -15.548 1.00 78.88 73 SER A O 1
ATOM 547 N N . GLN A 1 74 ? 4.689 -0.299 -16.244 1.00 81.81 74 GLN A N 1
ATOM 548 C CA . GLN A 1 74 ? 3.511 -0.177 -15.372 1.00 81.81 74 GLN A CA 1
ATOM 549 C C . GLN A 1 74 ? 3.912 -0.005 -13.896 1.00 81.81 74 GLN A C 1
ATOM 551 O O . GLN A 1 74 ? 3.265 0.731 -13.162 1.00 81.81 74 GLN A O 1
ATOM 556 N N . GLU A 1 75 ? 5.011 -0.637 -13.484 1.00 82.25 75 GLU A N 1
ATOM 557 C CA . GLU A 1 75 ? 5.577 -0.598 -12.132 1.00 82.25 75 GLU A CA 1
ATOM 558 C C . GLU A 1 75 ? 6.086 0.804 -11.766 1.00 82.25 75 GLU A C 1
ATOM 560 O O . GLU A 1 75 ? 5.870 1.280 -10.655 1.00 82.25 75 GLU A O 1
ATOM 565 N N . TYR A 1 76 ? 6.708 1.505 -12.719 1.00 81.56 76 TYR A N 1
ATOM 566 C CA . TYR A 1 76 ? 7.151 2.884 -12.522 1.00 81.56 76 TYR A CA 1
ATOM 567 C C . TYR A 1 76 ? 5.963 3.842 -12.368 1.00 81.56 76 TYR A C 1
ATOM 569 O O . TYR A 1 76 ? 5.948 4.673 -11.460 1.00 81.56 76 TYR A O 1
ATOM 577 N N . GLN A 1 77 ? 4.949 3.706 -13.230 1.00 85.12 77 GLN A N 1
ATOM 578 C CA . GLN A 1 77 ? 3.723 4.506 -13.134 1.00 85.12 77 GLN A CA 1
ATOM 579 C C . GLN A 1 77 ? 2.987 4.230 -11.822 1.00 85.12 77 GLN A C 1
ATOM 581 O O . GLN A 1 77 ? 2.579 5.165 -11.141 1.00 85.12 77 GLN A O 1
ATOM 586 N N . TYR A 1 78 ? 2.911 2.958 -11.434 1.00 87.31 78 TYR A N 1
ATOM 587 C CA . TYR A 1 78 ? 2.358 2.512 -10.167 1.00 87.31 78 TYR A CA 1
ATOM 588 C C . TYR A 1 78 ? 3.066 3.150 -8.967 1.00 87.31 78 TYR A C 1
ATOM 590 O O . TYR A 1 78 ? 2.409 3.791 -8.154 1.00 87.31 78 TYR A O 1
ATOM 598 N N . LEU A 1 79 ? 4.397 3.043 -8.870 1.00 85.69 79 LEU A N 1
ATOM 599 C CA . LEU A 1 79 ? 5.154 3.627 -7.758 1.00 85.69 79 LEU A CA 1
ATOM 600 C C . LEU A 1 79 ? 4.997 5.148 -7.701 1.00 85.69 79 LEU A C 1
ATOM 602 O O . LEU A 1 79 ? 4.885 5.708 -6.613 1.00 85.69 79 LEU A O 1
ATOM 606 N N . LYS A 1 80 ? 4.959 5.818 -8.856 1.00 86.44 80 LYS A N 1
ATOM 607 C CA . LYS A 1 80 ? 4.752 7.266 -8.934 1.00 86.44 80 LYS A CA 1
ATOM 608 C C . LYS A 1 80 ? 3.350 7.670 -8.471 1.00 86.44 80 LYS A C 1
ATOM 610 O O . LYS A 1 80 ? 3.228 8.602 -7.681 1.00 86.44 80 LYS A O 1
ATOM 615 N N . ALA A 1 81 ? 2.313 6.979 -8.942 1.00 90.00 81 ALA A N 1
ATOM 616 C CA . ALA A 1 81 ? 0.933 7.211 -8.523 1.00 90.00 81 ALA A CA 1
ATOM 617 C C . ALA A 1 81 ? 0.763 6.933 -7.025 1.00 90.00 81 ALA A C 1
ATOM 619 O O . ALA A 1 81 ? 0.173 7.740 -6.314 1.00 90.00 81 ALA A O 1
ATOM 620 N N . LEU A 1 82 ? 1.374 5.852 -6.531 1.00 88.38 82 LEU A N 1
ATOM 621 C CA . LEU A 1 82 ? 1.370 5.485 -5.122 1.00 88.38 82 LEU A CA 1
ATOM 622 C C . LEU A 1 82 ? 2.045 6.576 -4.278 1.00 88.38 82 LEU A C 1
ATOM 624 O O . LEU A 1 82 ? 1.442 7.056 -3.332 1.00 88.38 82 LEU A O 1
ATOM 628 N N . GLN A 1 83 ? 3.237 7.051 -4.657 1.00 86.62 83 GLN A N 1
ATOM 629 C CA . GLN A 1 83 ? 3.919 8.166 -3.974 1.00 86.62 83 GLN A CA 1
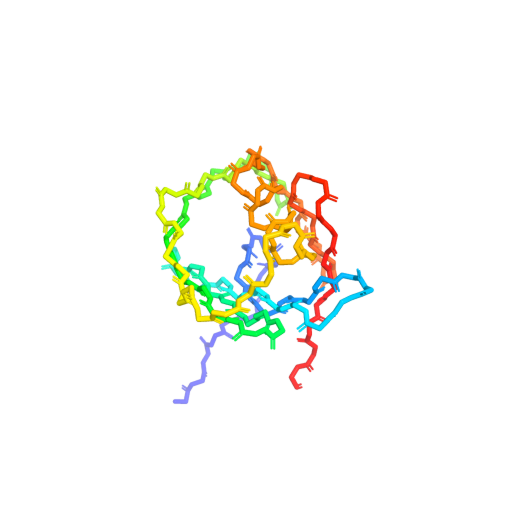ATOM 630 C C . GLN A 1 83 ? 3.146 9.487 -4.027 1.00 86.62 83 GLN A C 1
ATOM 632 O O . GLN A 1 83 ? 3.262 10.300 -3.114 1.00 86.62 83 GLN A O 1
ATOM 637 N N . SER A 1 84 ? 2.393 9.721 -5.101 1.00 89.31 84 SER A N 1
ATOM 638 C CA . SER A 1 84 ? 1.565 10.917 -5.247 1.00 89.31 84 SER A CA 1
ATOM 639 C C . SER A 1 84 ? 0.233 10.812 -4.505 1.00 89.31 84 SER A C 1
ATOM 641 O O . SER A 1 84 ? -0.469 11.818 -4.394 1.00 89.31 84 SER A O 1
ATOM 643 N N . ALA A 1 85 ? -0.141 9.625 -4.030 1.00 89.94 85 ALA A N 1
ATOM 644 C CA . ALA A 1 85 ? -1.386 9.431 -3.322 1.00 89.94 85 ALA A CA 1
ATOM 645 C C . ALA A 1 85 ? -1.293 10.011 -1.911 1.00 89.94 85 ALA A C 1
ATOM 647 O O . ALA A 1 8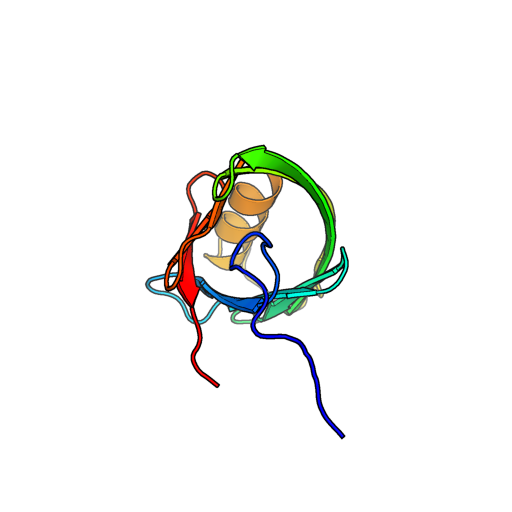5 ? -0.411 9.667 -1.127 1.00 89.94 85 ALA A O 1
ATOM 648 N N . THR A 1 86 ? -2.241 10.885 -1.597 1.00 90.31 86 THR A N 1
ATOM 649 C CA . THR A 1 86 ? -2.367 11.529 -0.284 1.00 90.31 86 THR A CA 1
ATOM 650 C C . THR A 1 86 ? -3.589 11.044 0.484 1.00 90.31 86 THR A C 1
ATOM 652 O O . THR A 1 86 ? -3.749 11.370 1.655 1.00 90.31 86 THR A O 1
ATOM 655 N N . SER A 1 87 ? -4.466 10.279 -0.162 1.00 90.25 87 SER A N 1
ATOM 656 C CA . SER A 1 87 ? -5.705 9.761 0.406 1.00 90.25 87 SER A CA 1
ATOM 657 C C . SER A 1 87 ? -5.919 8.300 0.032 1.00 90.25 87 SER A C 1
ATOM 659 O O . SER A 1 87 ? -5.465 7.829 -1.016 1.00 90.25 87 SER A O 1
ATOM 661 N N . TYR A 1 88 ? -6.616 7.587 0.908 1.00 89.88 88 TYR A N 1
ATOM 662 C CA . TYR A 1 88 ? -7.030 6.212 0.697 1.00 89.88 88 TYR A CA 1
ATOM 663 C C . TYR A 1 88 ? -8.497 6.026 1.075 1.00 89.88 88 TYR A C 1
ATOM 665 O O . TYR A 1 88 ? -9.006 6.684 1.981 1.00 89.88 88 TYR A O 1
ATOM 673 N N . LEU A 1 89 ? -9.141 5.077 0.407 1.00 89.94 89 LEU A N 1
ATOM 674 C CA . LEU A 1 89 ? -10.490 4.614 0.673 1.00 89.94 89 LEU A CA 1
ATOM 675 C C . LEU A 1 89 ? -10.474 3.085 0.700 1.00 89.94 89 LEU A C 1
ATOM 677 O O . LEU A 1 89 ? -10.210 2.446 -0.313 1.00 89.94 89 LEU A O 1
ATOM 681 N N . VAL A 1 90 ? -10.747 2.484 1.850 1.00 87.62 90 VAL A N 1
ATOM 682 C CA . VAL A 1 90 ? -10.794 1.031 2.030 1.00 87.62 90 VAL A CA 1
ATOM 683 C C . VAL A 1 90 ? -12.235 0.564 2.211 1.00 87.62 90 VAL A C 1
ATOM 685 O O . VAL A 1 90 ? -13.059 1.223 2.836 1.00 87.62 90 VAL A O 1
ATOM 688 N N . SER A 1 91 ? -12.567 -0.577 1.627 1.00 86.75 91 SER A N 1
ATOM 689 C CA . SER A 1 91 ? -13.864 -1.247 1.720 1.00 86.75 91 SER A CA 1
ATOM 690 C C . SER A 1 91 ? -13.652 -2.741 1.975 1.00 86.75 91 SER A C 1
ATOM 692 O O . SER A 1 91 ? -12.522 -3.222 2.014 1.00 86.75 91 SER A O 1
ATOM 694 N N . GLU A 1 92 ? -14.732 -3.509 2.131 1.00 82.25 92 GLU A N 1
ATOM 695 C CA . GLU A 1 92 ? -14.637 -4.938 2.477 1.00 82.25 92 GLU A CA 1
ATOM 696 C C . GLU A 1 92 ? -13.849 -5.775 1.454 1.00 82.25 92 GLU A C 1
ATOM 698 O O . GLU A 1 92 ? -13.185 -6.753 1.813 1.00 82.25 92 GLU A O 1
ATOM 703 N N . THR A 1 93 ? -13.918 -5.390 0.177 1.00 86.75 93 THR A N 1
ATOM 704 C CA . THR A 1 93 ? -13.320 -6.127 -0.947 1.00 86.75 93 THR A CA 1
ATOM 705 C C . THR A 1 93 ? -12.450 -5.271 -1.857 1.00 86.75 93 THR A C 1
ATOM 707 O O . THR A 1 93 ? -11.795 -5.814 -2.745 1.00 86.75 93 THR A O 1
ATOM 710 N N . THR A 1 94 ? -12.442 -3.954 -1.677 1.00 89.19 94 THR A N 1
ATOM 711 C CA . THR A 1 94 ? -11.738 -3.014 -2.555 1.00 89.19 94 THR A CA 1
ATOM 712 C C . THR A 1 94 ? -10.972 -1.991 -1.741 1.00 89.19 94 THR A C 1
ATOM 714 O O . THR A 1 94 ? -11.389 -1.608 -0.651 1.00 89.19 94 THR A O 1
ATOM 717 N N . LEU A 1 95 ? -9.858 -1.535 -2.289 1.00 90.56 95 LEU A N 1
ATOM 718 C CA . LEU A 1 95 ? -9.036 -0.478 -1.728 1.00 90.56 95 LEU A CA 1
ATOM 719 C C . LEU A 1 95 ? -8.692 0.488 -2.854 1.00 90.56 95 LEU A C 1
ATOM 721 O O . LEU A 1 95 ? -8.224 0.062 -3.900 1.00 90.56 95 LEU A O 1
ATOM 725 N N . SER A 1 96 ? -8.879 1.777 -2.635 1.00 91.75 96 SER A N 1
ATOM 726 C CA . SER A 1 96 ? -8.485 2.830 -3.562 1.00 91.75 96 SER A CA 1
ATOM 727 C C . SER A 1 96 ? -7.458 3.720 -2.875 1.00 91.75 96 SER A C 1
ATOM 729 O O . SER A 1 96 ? -7.674 4.161 -1.751 1.00 91.75 96 SER A O 1
ATOM 731 N N . ILE A 1 97 ? -6.324 3.975 -3.517 1.00 90.75 97 ILE A N 1
ATOM 732 C CA . ILE A 1 97 ? -5.274 4.864 -3.008 1.00 90.75 97 ILE A CA 1
ATOM 733 C C . ILE A 1 97 ? -4.973 5.882 -4.102 1.00 90.75 97 ILE A C 1
ATOM 735 O O . ILE A 1 97 ? -4.386 5.541 -5.129 1.00 90.75 97 ILE A O 1
ATOM 739 N N . GLY A 1 98 ? -5.402 7.129 -3.905 1.00 90.38 98 GLY A N 1
ATOM 740 C CA . GLY A 1 98 ? -5.383 8.138 -4.963 1.00 90.38 98 GLY A CA 1
ATOM 741 C C . GLY A 1 98 ? -6.129 7.659 -6.216 1.00 90.38 98 GLY A C 1
ATOM 742 O O . GLY A 1 98 ? -7.331 7.419 -6.170 1.00 90.38 98 GLY A O 1
ATOM 743 N N . GLU A 1 99 ? -5.407 7.516 -7.330 1.00 88.25 99 GLU A N 1
ATOM 744 C CA . GLU A 1 99 ? -5.932 7.013 -8.613 1.00 88.25 99 GLU A CA 1
ATOM 745 C C . GLU A 1 99 ? -5.837 5.485 -8.783 1.00 88.25 99 GLU A C 1
ATOM 747 O O . GLU A 1 99 ? -6.295 4.944 -9.787 1.00 88.25 99 GLU A O 1
ATOM 752 N N . LEU A 1 100 ? -5.216 4.782 -7.833 1.00 91.94 100 LEU A N 1
ATOM 753 C CA . LEU A 1 100 ? -4.984 3.343 -7.914 1.00 91.94 100 LEU A CA 1
ATOM 754 C C . LEU A 1 100 ? -6.139 2.576 -7.277 1.00 91.94 100 LEU A C 1
ATOM 756 O O . LEU A 1 100 ? -6.510 2.852 -6.138 1.00 91.94 100 LEU A O 1
ATOM 760 N N . GLU A 1 101 ? -6.647 1.564 -7.978 1.00 93.25 101 GLU A N 1
ATOM 761 C CA . GLU A 1 101 ? -7.710 0.687 -7.486 1.00 93.25 101 GLU A CA 1
ATOM 762 C C . GLU A 1 101 ? -7.215 -0.744 -7.301 1.00 93.25 101 GLU A C 1
ATOM 764 O O . GLU A 1 101 ? -6.706 -1.386 -8.224 1.00 93.25 101 GLU A O 1
ATOM 769 N N . PHE A 1 102 ? -7.442 -1.282 -6.114 1.00 92.44 102 PHE A N 1
ATOM 770 C CA . PHE A 1 102 ? -7.027 -2.605 -5.702 1.00 92.44 102 PHE A CA 1
ATOM 771 C C . PHE A 1 102 ? -8.226 -3.451 -5.285 1.00 92.44 102 PHE A C 1
ATOM 773 O O . PHE A 1 102 ? -9.192 -2.974 -4.690 1.00 92.44 102 PHE A O 1
ATOM 780 N N . SER A 1 103 ? -8.122 -4.742 -5.559 1.00 92.12 103 SER A N 1
ATOM 781 C CA . SER A 1 103 ? -9.061 -5.765 -5.122 1.00 92.12 103 SER A CA 1
ATOM 782 C C . SER A 1 103 ? -8.429 -6.593 -4.011 1.00 92.12 103 SER A C 1
ATOM 784 O O . SER A 1 103 ? -7.232 -6.884 -4.045 1.00 92.12 103 SER A O 1
ATOM 786 N N . ARG A 1 104 ? -9.221 -6.974 -3.012 1.00 88.44 104 ARG A N 1
ATOM 787 C CA . ARG A 1 104 ? -8.751 -7.798 -1.900 1.00 88.44 104 ARG A CA 1
ATOM 788 C C . ARG A 1 104 ? -8.344 -9.177 -2.411 1.00 88.44 104 ARG A C 1
ATOM 790 O O . ARG A 1 104 ? -9.118 -9.836 -3.106 1.00 88.44 104 ARG A O 1
ATOM 797 N N . VAL A 1 105 ? -7.140 -9.613 -2.056 1.00 85.00 105 VAL A N 1
ATOM 798 C CA . VAL A 1 105 ? -6.673 -10.965 -2.369 1.00 85.00 105 VAL A CA 1
ATOM 799 C C . VAL A 1 105 ? -7.194 -11.879 -1.270 1.00 85.00 105 VAL A C 1
ATOM 801 O O . VAL A 1 105 ? -6.810 -11.735 -0.111 1.00 85.00 105 VAL A O 1
ATOM 804 N N . ALA A 1 106 ? -8.123 -12.767 -1.616 1.00 69.25 106 ALA A N 1
ATOM 805 C CA . ALA A 1 106 ? -8.534 -13.834 -0.715 1.00 69.25 106 ALA A CA 1
ATOM 806 C C . ALA A 1 106 ? -7.397 -14.866 -0.646 1.00 69.25 106 ALA A C 1
ATOM 808 O O . ALA A 1 106 ? -6.998 -15.395 -1.686 1.00 69.25 106 ALA A O 1
ATOM 809 N N . GLU A 1 107 ? -6.859 -15.085 0.554 1.00 52.78 107 GLU A N 1
ATOM 810 C CA . GLU A 1 107 ? -5.919 -16.177 0.853 1.00 52.78 107 GLU A CA 1
ATOM 811 C C . GLU A 1 107 ? -6.614 -17.545 0.835 1.00 52.78 107 GLU A C 1
ATOM 813 O O . GLU A 1 107 ? -7.779 -17.629 1.298 1.00 52.78 107 GLU A O 1
#

Secondary structure (DSSP, 8-state):
--------S-S--EEEEETTSS-EEEEETTEEEEE-SS-EEEEEEEEEESSSSEEEEEEEEEEE--SSPPTT-HHHHHHHHHHH--EEEE-SSEEEETTEEEEE---

Foldseek 3Di:
DDPPDPDQPQDPAAKWAFPPARWIWGDDPQKIWIDHDPKIKIFGKDWDRPDSFKTFIATDDIDMPPDPDDPPPPVNVVVVQQNVFGMKGHDPFWIDTRPTIIGGDDD

Radi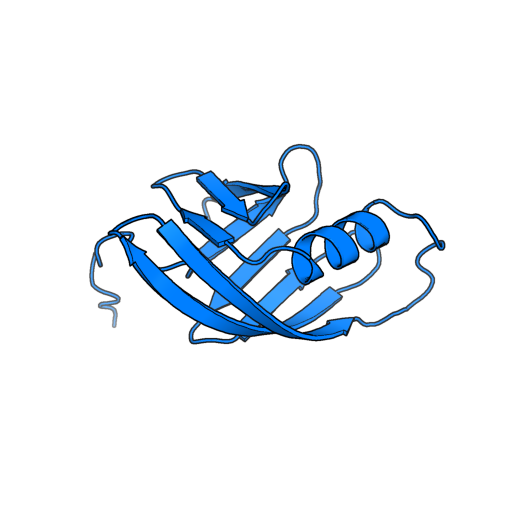us of gyration: 13.73 Å; chains: 1; bounding box: 31×31×37 Å

Sequence (107 aa):
MTESEPGSITNLEGNWQLTGSLITISFTKEVVSGQMFCNTYFGTYTTSTTSTCEGEIKLDSLACTQVGCQENSQEYQYLKALQSATSYLVSETTLSIGELEFSRVAE